Protein AF-A0A1C4RSL9-F1 (afdb_monomer)

Mean predicted aligned error: 11.27 Å

Foldseek 3Di:
DDDDDPPDPFFQDQAPCSCPPFADFPVRCVVNFPPKDKDDDPDPQKTKIWGWHAHPVGHTFTKIFMDGNRITDDIDTPPDDPPDPDD

Solvent-accessible surface area (backbone atoms only — not comparable to full-atom values): 5358 Å² total; per-residue (Å²): 139,82,82,82,70,81,79,69,82,73,82,85,57,73,36,58,68,56,54,56,94,41,83,52,39,58,65,60,50,41,67,59,26,62,81,49,40,83,37,91,41,99,42,102,62,36,41,31,32,39,30,49,41,21,40,97,88,63,49,78,35,46,30,41,37,31,26,46,89,54,33,42,73,50,74,46,64,60,91,54,82,75,90,70,84,75,133

Sequence (87 aa):
MAGARPRRPGPALRTLADLTPWSCTVDEAARAFAPARPLEGSAPTRWGLALTAPDADGRPRAVVAEFTWGLLQRTAVTGGRPPGSRP

Nearest PDB structures (foldseek):
  6lxk-assembly1_D  TM=6.940E-01  e=6.282E-01  Influenza A virus
  3cl2-assembly1_B  TM=7.311E-01  e=1.443E+00  Influenza A virus (A/Viet Nam/1203/2004(H5N1))
  4b7j-assembly1_A  TM=7.027E-01  e=1.531E+00  Influenza A virus
  6lxi-assembly2_B  TM=7.034E-01  e=1.625E+00  Influenza A virus (A/Brevig Mission/1/1918(H1N1))
  7svm-assembly1_A  TM=7.418E-01  e=5.659E+00  Homo sapiens

Secondary structure (DSSP, 8-state):
-------PPPP---SGGGGTTS--BHHHHHHHTSSPEEEEEEETTEEEEEEEEE-TTS-EEEEEEEEETTEEEEEEESSS--S----

Structure (mmCIF, N/CA/C/O backbone):
data_AF-A0A1C4RSL9-F1
#
_entry.id   AF-A0A1C4RSL9-F1
#
loop_
_atom_site.group_PDB
_atom_site.id
_atom_site.type_symbol
_atom_site.label_atom_id
_atom_site.label_alt_id
_atom_site.label_comp_id
_atom_site.label_asym_id
_atom_site.label_entity_id
_atom_site.label_seq_id
_atom_site.pdbx_PDB_ins_code
_atom_site.Cartn_x
_atom_site.Cartn_y
_atom_site.Cartn_z
_atom_site.occupancy
_atom_site.B_iso_or_equiv
_atom_site.auth_seq_id
_atom_site.auth_comp_id
_atom_site.auth_asym_id
_atom_site.auth_atom_id
_atom_site.pdbx_PDB_model_num
ATOM 1 N N . MET A 1 1 ? -0.095 6.624 -32.991 1.00 38.44 1 MET A N 1
ATOM 2 C CA . MET A 1 1 ? -1.514 6.625 -32.566 1.00 38.44 1 MET A CA 1
ATOM 3 C C . MET A 1 1 ? -1.707 5.515 -31.529 1.00 38.44 1 MET A C 1
ATOM 5 O O . MET A 1 1 ? -2.074 4.409 -31.896 1.00 38.44 1 MET A O 1
ATOM 9 N N . ALA A 1 2 ? -1.353 5.750 -30.259 1.00 45.16 2 ALA A N 1
ATOM 10 C CA . A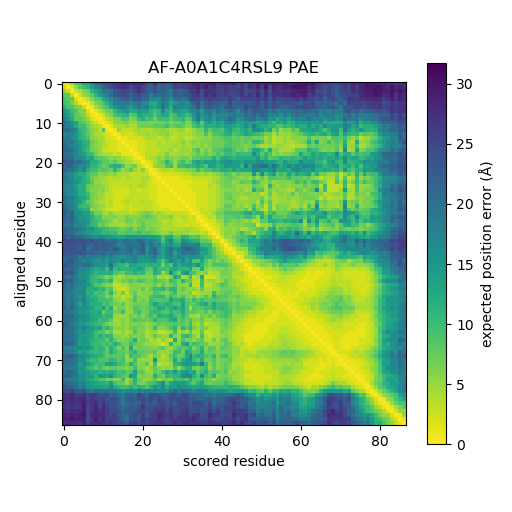LA A 1 2 ? -1.520 4.755 -29.194 1.00 45.16 2 ALA A CA 1
ATOM 11 C C . ALA A 1 2 ? -2.904 4.934 -28.555 1.00 45.16 2 ALA A C 1
ATOM 13 O O . ALA A 1 2 ? -3.210 6.007 -28.041 1.00 45.16 2 ALA A O 1
ATOM 14 N N . GLY A 1 3 ? -3.747 3.903 -28.643 1.00 44.00 3 GLY A N 1
ATOM 15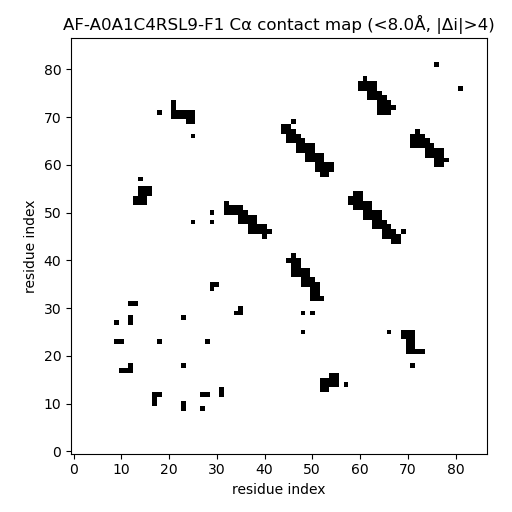 C CA . GLY A 1 3 ? -5.100 3.913 -28.095 1.00 44.00 3 GLY A CA 1
ATOM 16 C C . GLY A 1 3 ? -5.081 4.112 -26.582 1.00 44.00 3 GLY A C 1
ATOM 17 O O . GLY A 1 3 ? -4.489 3.317 -25.850 1.00 44.00 3 GLY A O 1
ATOM 18 N N . ALA A 1 4 ? -5.740 5.171 -26.115 1.00 55.09 4 ALA A N 1
ATOM 19 C CA . ALA A 1 4 ? -6.000 5.385 -24.703 1.00 55.09 4 ALA A CA 1
ATOM 20 C C . ALA A 1 4 ? -6.898 4.247 -24.202 1.00 55.09 4 ALA A C 1
ATOM 22 O O . ALA A 1 4 ? -8.105 4.235 -24.436 1.00 55.09 4 ALA A O 1
ATOM 23 N N . ARG A 1 5 ? -6.304 3.248 -23.541 1.00 48.03 5 ARG A N 1
ATOM 24 C CA . ARG A 1 5 ? -7.085 2.275 -22.777 1.00 48.03 5 ARG A CA 1
ATOM 25 C C . ARG A 1 5 ? -7.799 3.050 -21.669 1.00 48.03 5 ARG A C 1
ATOM 27 O O . ARG A 1 5 ? -7.125 3.817 -20.976 1.00 48.03 5 ARG A O 1
ATOM 34 N N . PRO A 1 6 ? -9.117 2.877 -21.477 1.00 49.72 6 PRO A N 1
ATOM 35 C CA . PRO A 1 6 ? -9.792 3.502 -20.355 1.00 49.72 6 PRO A CA 1
ATOM 36 C C . PRO A 1 6 ? -9.112 3.003 -19.081 1.00 49.72 6 PRO A C 1
ATOM 38 O O . PRO A 1 6 ? -9.106 1.803 -18.797 1.00 49.72 6 PRO A O 1
ATOM 41 N N . ARG A 1 7 ? -8.480 3.921 -18.340 1.00 59.91 7 ARG A N 1
ATOM 42 C CA . ARG A 1 7 ? -8.042 3.648 -16.973 1.00 59.91 7 ARG A CA 1
ATOM 43 C C . ARG A 1 7 ? -9.311 3.305 -16.207 1.00 59.91 7 ARG A C 1
ATOM 45 O O . ARG A 1 7 ? -10.126 4.183 -15.933 1.00 59.91 7 ARG A O 1
ATOM 52 N N . ARG A 1 8 ? -9.518 2.013 -15.941 1.00 61.88 8 ARG A N 1
ATOM 53 C CA . ARG A 1 8 ? -10.547 1.563 -15.006 1.00 61.88 8 ARG A CA 1
ATOM 54 C C . ARG A 1 8 ? -10.314 2.353 -13.709 1.00 61.88 8 ARG A C 1
ATOM 56 O O . ARG A 1 8 ? -9.148 2.489 -13.331 1.00 61.88 8 ARG A O 1
ATOM 63 N N . PRO A 1 9 ? -11.354 2.927 -13.079 1.00 62.53 9 PRO A N 1
ATOM 64 C CA . PRO A 1 9 ? -11.169 3.611 -11.808 1.00 62.53 9 PRO A CA 1
ATOM 65 C C . PRO A 1 9 ? -10.425 2.673 -10.855 1.00 62.53 9 PRO A C 1
ATOM 67 O O . PRO A 1 9 ? -10.791 1.499 -10.738 1.00 62.53 9 PRO A O 1
ATOM 70 N N . GLY A 1 10 ? -9.334 3.177 -10.276 1.00 63.19 10 GLY A N 1
ATOM 71 C CA . GLY A 1 10 ? -8.484 2.409 -9.374 1.00 63.19 10 GLY A CA 1
ATOM 72 C C . GLY A 1 10 ? -9.289 1.862 -8.191 1.00 63.19 10 GLY A C 1
ATOM 73 O O . GLY A 1 10 ? -10.324 2.440 -7.837 1.00 63.19 10 GLY A O 1
ATOM 74 N N . PRO A 1 11 ? -8.861 0.742 -7.588 1.00 67.06 11 PRO A N 1
ATOM 75 C CA . PRO A 1 11 ? -9.546 0.165 -6.437 1.00 67.06 11 PRO A CA 1
ATOM 76 C C . PRO A 1 11 ? -9.669 1.191 -5.302 1.00 67.06 11 PRO A C 1
ATOM 78 O O . PRO A 1 11 ? -8.756 1.978 -5.047 1.00 67.06 11 PRO A O 1
ATOM 81 N N . ALA A 1 12 ? -10.813 1.194 -4.615 1.00 75.12 12 ALA A N 1
ATOM 82 C CA . ALA A 1 12 ? -11.031 2.057 -3.461 1.00 75.12 12 ALA A CA 1
ATOM 83 C C . ALA A 1 12 ? -10.279 1.489 -2.248 1.00 75.12 12 ALA A C 1
ATOM 85 O O . ALA A 1 12 ? -10.831 0.707 -1.482 1.00 75.12 12 ALA A O 1
ATOM 86 N N . LEU A 1 13 ? -9.016 1.880 -2.094 1.00 79.94 13 LEU A N 1
ATOM 87 C CA . LEU A 1 13 ? -8.166 1.446 -0.989 1.00 79.94 13 LEU A CA 1
ATOM 88 C C . LEU A 1 13 ? -8.573 2.173 0.299 1.00 79.94 13 LEU A C 1
ATOM 90 O O . LEU A 1 13 ? -8.360 3.380 0.421 1.00 79.94 13 LEU A O 1
ATOM 94 N N . ARG A 1 14 ? -9.181 1.456 1.249 1.00 81.81 14 ARG A N 1
ATOM 95 C CA . ARG A 1 14 ? -9.566 1.999 2.562 1.00 81.81 14 ARG A CA 1
ATOM 96 C C . ARG A 1 14 ? -8.803 1.348 3.700 1.00 81.81 14 ARG A C 1
ATOM 98 O O . ARG A 1 14 ? -8.507 2.016 4.680 1.00 81.81 14 ARG A O 1
ATOM 105 N N . THR A 1 15 ? -8.488 0.068 3.562 1.00 82.31 15 THR A N 1
ATOM 106 C CA . THR A 1 15 ? -7.886 -0.792 4.580 1.00 82.31 15 THR A CA 1
ATOM 107 C C . THR A 1 15 ? -6.755 -1.622 3.984 1.00 82.31 15 THR A C 1
ATOM 109 O O . THR A 1 15 ? -6.600 -1.719 2.765 1.00 82.31 15 THR A O 1
ATOM 112 N N . LEU A 1 16 ? -5.978 -2.283 4.844 1.00 80.56 16 LEU A N 1
ATOM 113 C CA . LEU A 1 16 ? -4.948 -3.229 4.402 1.00 80.56 16 LEU A CA 1
ATOM 114 C C . LEU A 1 16 ? -5.498 -4.388 3.564 1.00 80.56 16 LEU A C 1
ATOM 116 O O . LEU A 1 16 ? -4.787 -4.892 2.698 1.00 80.56 16 LEU A O 1
ATOM 120 N N . ALA A 1 17 ? -6.751 -4.791 3.787 1.00 81.12 17 ALA A N 1
ATOM 121 C CA . ALA A 1 17 ? -7.377 -5.855 3.009 1.00 81.12 17 ALA A CA 1
ATOM 122 C C . ALA A 1 17 ? -7.538 -5.464 1.530 1.00 81.12 17 ALA A C 1
ATOM 124 O O . ALA A 1 17 ? -7.407 -6.318 0.656 1.00 81.12 17 ALA A O 1
ATOM 125 N N . ASP A 1 18 ? -7.712 -4.171 1.238 1.00 81.19 18 ASP A N 1
ATOM 126 C CA . ASP A 1 18 ? -7.932 -3.673 -0.125 1.00 81.19 18 ASP A CA 1
ATOM 127 C C . ASP A 1 18 ? -6.653 -3.694 -0.981 1.00 81.19 18 ASP A C 1
ATOM 129 O O . ASP A 1 18 ? -6.710 -3.570 -2.204 1.00 81.19 18 ASP A O 1
ATOM 133 N N . LEU A 1 19 ? -5.486 -3.885 -0.353 1.00 77.69 19 LEU A N 1
ATOM 134 C CA . LEU A 1 19 ? -4.219 -4.117 -1.051 1.00 77.69 19 LEU A CA 1
ATOM 135 C C . LEU A 1 19 ? -4.141 -5.530 -1.655 1.00 77.69 19 LEU A C 1
ATOM 137 O O . LEU A 1 19 ? -3.343 -5.776 -2.560 1.00 77.69 19 LEU A O 1
ATOM 141 N N . THR A 1 20 ? -4.971 -6.466 -1.190 1.00 73.88 20 THR A N 1
ATOM 142 C CA . THR A 1 20 ? -5.108 -7.803 -1.780 1.00 73.88 20 THR A CA 1
ATOM 143 C C . THR A 1 20 ? -6.280 -7.804 -2.767 1.00 73.88 20 THR A C 1
ATOM 145 O O . THR A 1 20 ? -7.336 -7.271 -2.437 1.00 73.88 20 THR A O 1
ATOM 148 N N . PRO A 1 21 ? -6.125 -8.336 -3.998 1.00 67.31 21 PRO A N 1
ATOM 149 C CA . PRO A 1 21 ? -5.150 -9.342 -4.436 1.00 67.31 21 PRO A CA 1
ATOM 150 C C . PRO A 1 21 ? -3.897 -8.795 -5.169 1.00 67.31 21 PRO A C 1
ATOM 152 O O . PRO A 1 21 ? -3.455 -9.399 -6.139 1.00 67.31 21 PRO A O 1
ATOM 155 N N . TRP A 1 22 ? -3.311 -7.665 -4.747 1.00 66.62 22 TRP A N 1
ATOM 156 C CA . TRP A 1 22 ? -2.077 -7.088 -5.323 1.00 66.62 22 TRP A CA 1
ATOM 157 C C . TRP A 1 22 ? -2.216 -6.516 -6.744 1.00 66.62 22 TRP A C 1
ATOM 159 O O . TRP A 1 22 ? -1.362 -6.710 -7.605 1.00 66.62 22 TRP A O 1
ATOM 169 N N . SER A 1 23 ? -3.299 -5.783 -7.007 1.00 72.06 23 SER A N 1
ATOM 170 C CA . SER A 1 23 ? -3.519 -5.109 -8.303 1.00 72.06 23 SER A CA 1
ATOM 171 C C . SER A 1 23 ? -3.351 -3.585 -8.269 1.00 72.06 23 SER A C 1
ATOM 173 O O . SER A 1 23 ? -3.491 -2.944 -9.307 1.00 72.06 23 SER A O 1
ATOM 175 N N . CYS A 1 24 ? -3.065 -2.990 -7.109 1.00 78.06 24 CYS A N 1
ATOM 176 C CA . CYS A 1 24 ? -2.860 -1.548 -6.983 1.00 78.06 24 CYS A CA 1
ATOM 177 C C . CYS A 1 24 ? -1.404 -1.138 -7.256 1.00 78.06 24 CYS A C 1
ATOM 179 O O . CYS A 1 24 ? -0.451 -1.853 -6.923 1.00 78.06 24 CYS A O 1
ATOM 181 N N . THR A 1 25 ? -1.245 0.051 -7.827 1.00 82.19 25 THR A N 1
ATOM 182 C CA . THR A 1 25 ? 0.047 0.686 -8.105 1.00 8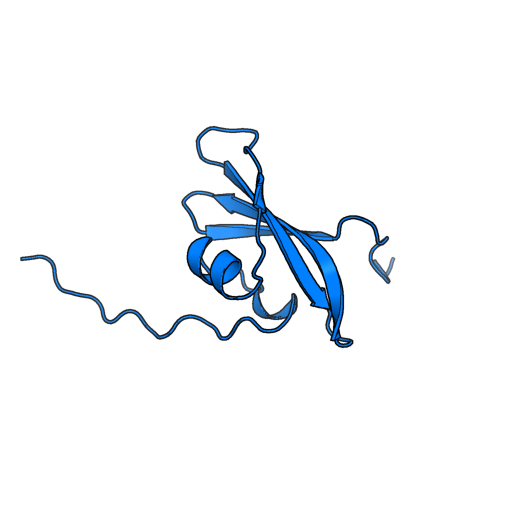2.19 25 THR A CA 1
ATOM 183 C C . THR A 1 25 ? 0.588 1.464 -6.901 1.00 82.19 25 THR A C 1
ATOM 185 O O . THR A 1 25 ? -0.142 1.776 -5.957 1.00 82.19 25 THR A O 1
ATOM 188 N N . VAL A 1 26 ? 1.879 1.815 -6.947 1.00 79.94 26 VAL A N 1
ATOM 189 C CA . VAL A 1 26 ? 2.535 2.673 -5.935 1.00 79.94 26 VAL A CA 1
ATOM 190 C C . VAL A 1 26 ? 1.806 4.009 -5.757 1.00 79.94 26 VAL A C 1
ATOM 192 O O . VAL A 1 26 ? 1.589 4.433 -4.626 1.00 79.94 26 VAL A O 1
ATOM 195 N N . ASP A 1 27 ? 1.425 4.662 -6.859 1.00 81.12 27 ASP A N 1
ATOM 196 C CA . ASP A 1 27 ? 0.751 5.970 -6.851 1.00 81.12 27 ASP A CA 1
ATOM 197 C C . ASP A 1 27 ? -0.618 5.898 -6.162 1.00 81.12 27 ASP A C 1
ATOM 199 O O . ASP A 1 27 ? -0.929 6.711 -5.292 1.00 81.12 27 ASP A O 1
ATOM 203 N N . GLU A 1 28 ? -1.404 4.865 -6.470 1.00 84.44 28 GLU A N 1
ATOM 204 C CA . GLU A 1 28 ? -2.712 4.646 -5.848 1.00 84.44 28 GLU A CA 1
ATOM 205 C C . GLU A 1 28 ? -2.589 4.410 -4.339 1.00 84.44 28 GLU A C 1
ATOM 207 O O . GLU A 1 28 ? -3.346 4.998 -3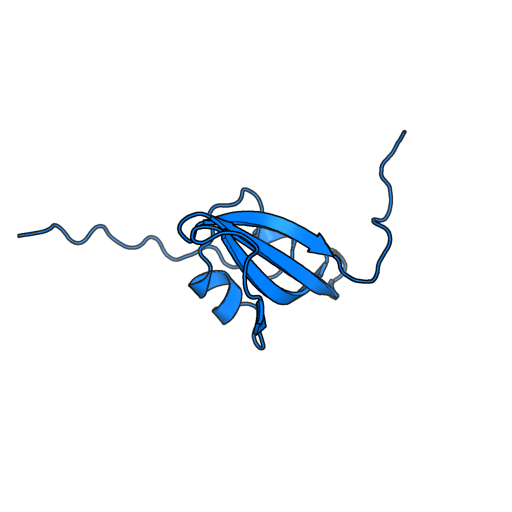.565 1.00 84.44 28 GLU A O 1
ATOM 212 N N . ALA A 1 29 ? -1.605 3.613 -3.908 1.00 82.81 29 ALA A N 1
ATOM 213 C CA . ALA A 1 29 ? -1.343 3.377 -2.490 1.00 82.81 29 ALA A CA 1
ATOM 214 C C . ALA A 1 29 ? -0.851 4.648 -1.775 1.00 82.81 29 ALA A C 1
ATOM 216 O O . ALA A 1 29 ? -1.341 4.977 -0.694 1.00 82.81 29 ALA A O 1
ATOM 217 N N . ALA A 1 30 ? 0.077 5.392 -2.383 1.00 84.31 30 ALA A N 1
ATOM 218 C CA . ALA A 1 30 ? 0.604 6.633 -1.819 1.00 84.31 30 ALA A CA 1
ATOM 219 C C . ALA A 1 30 ? -0.479 7.713 -1.683 1.00 84.31 30 ALA A C 1
ATOM 221 O O . ALA A 1 30 ? -0.499 8.447 -0.693 1.00 84.31 30 ALA A O 1
ATOM 222 N N . ARG A 1 31 ? -1.401 7.785 -2.652 1.00 82.81 31 ARG A N 1
ATOM 223 C CA . ARG A 1 31 ? -2.542 8.703 -2.629 1.00 82.81 31 ARG A CA 1
ATOM 224 C C . ARG A 1 31 ? -3.587 8.305 -1.588 1.00 82.81 31 ARG A C 1
ATOM 226 O O . ARG A 1 31 ? -4.141 9.186 -0.937 1.00 82.81 31 ARG A O 1
ATOM 233 N N . ALA A 1 32 ? -3.871 7.012 -1.443 1.00 85.06 32 ALA A N 1
ATOM 234 C CA . ALA A 1 32 ? -4.875 6.520 -0.502 1.00 85.06 32 ALA A CA 1
ATOM 235 C C . ALA A 1 32 ? -4.425 6.617 0.964 1.00 85.06 32 ALA A C 1
ATOM 237 O O . ALA A 1 32 ? -5.229 6.954 1.829 1.00 85.06 32 ALA A O 1
ATOM 238 N N . PHE A 1 33 ? -3.142 6.361 1.239 1.00 82.25 33 PHE A N 1
ATOM 239 C CA . PHE A 1 33 ? -2.592 6.265 2.597 1.00 82.25 33 PHE A CA 1
ATOM 240 C C . PHE A 1 33 ? -1.607 7.391 2.920 1.00 82.25 33 PHE A C 1
ATOM 242 O O . PHE A 1 33 ? -0.568 7.183 3.553 1.00 82.25 33 PHE A O 1
ATOM 249 N N . ALA A 1 34 ? -1.917 8.602 2.461 1.00 79.62 34 ALA A N 1
ATOM 250 C CA . ALA A 1 34 ? -1.115 9.769 2.782 1.00 79.62 34 ALA A CA 1
ATOM 251 C C . ALA A 1 34 ? -1.126 10.046 4.306 1.00 79.62 34 ALA A C 1
ATOM 253 O O . ALA A 1 34 ? -2.184 9.970 4.931 1.00 79.62 34 ALA A O 1
ATOM 254 N N . PRO A 1 35 ? 0.018 10.425 4.909 1.00 78.38 35 PRO A N 1
ATOM 255 C CA . PRO A 1 35 ? 1.326 10.614 4.282 1.00 78.38 35 PRO A CA 1
ATOM 256 C C . PRO A 1 35 ? 2.105 9.297 4.113 1.00 78.38 35 PRO A C 1
ATOM 258 O O . PRO A 1 35 ? 2.478 8.656 5.093 1.00 78.38 35 PRO A O 1
ATOM 261 N N . ALA A 1 36 ? 2.453 8.958 2.869 1.00 81.06 36 ALA A N 1
ATOM 262 C CA . ALA A 1 36 ? 3.350 7.849 2.558 1.00 81.06 36 ALA A CA 1
ATOM 263 C C . ALA A 1 36 ? 4.803 8.338 2.391 1.00 81.06 36 ALA A C 1
ATOM 265 O O . ALA A 1 36 ? 5.060 9.484 1.995 1.00 81.06 36 ALA A O 1
ATOM 266 N N . ARG A 1 37 ? 5.770 7.482 2.722 1.00 81.56 37 ARG A N 1
ATOM 267 C CA . ARG A 1 37 ? 7.209 7.753 2.623 1.00 81.56 37 ARG A CA 1
ATOM 268 C C . ARG A 1 37 ? 7.875 6.671 1.776 1.00 81.56 37 ARG A C 1
ATOM 270 O O . ARG A 1 37 ? 7.829 5.504 2.169 1.00 81.56 37 ARG A O 1
ATOM 277 N N . PRO A 1 38 ? 8.474 7.019 0.624 1.00 75.88 38 PRO A N 1
ATOM 278 C CA . PRO A 1 38 ? 9.257 6.070 -0.153 1.00 75.88 38 PRO A CA 1
ATOM 279 C C . PRO A 1 38 ? 10.381 5.490 0.703 1.00 75.88 38 PRO A C 1
ATOM 281 O O . PRO A 1 38 ? 11.017 6.211 1.470 1.00 75.88 38 PRO A O 1
ATOM 284 N N . LEU A 1 39 ? 10.614 4.194 0.564 1.00 77.88 39 LEU A N 1
ATOM 285 C CA . LEU A 1 39 ? 11.762 3.505 1.126 1.00 77.88 39 LEU A CA 1
ATOM 286 C C . LEU A 1 39 ? 12.649 3.060 -0.032 1.00 77.88 39 LEU A C 1
ATOM 288 O O . LEU A 1 39 ? 12.176 2.435 -0.987 1.00 77.88 39 LEU A O 1
ATOM 292 N N . GLU A 1 40 ? 13.933 3.386 0.064 1.00 71.44 40 GLU A N 1
ATOM 293 C CA . GLU A 1 40 ? 14.939 2.977 -0.909 1.00 71.44 40 GLU A CA 1
ATOM 294 C C . GLU A 1 40 ? 15.002 1.447 -0.945 1.00 71.44 40 GLU A C 1
ATOM 296 O O . GLU A 1 40 ? 15.189 0.785 0.079 1.00 71.44 40 GLU A O 1
ATOM 301 N N . GLY A 1 41 ? 14.720 0.866 -2.109 1.00 57.75 41 GLY A N 1
ATOM 302 C CA . GLY A 1 41 ? 14.627 -0.580 -2.239 1.00 57.75 41 GLY A CA 1
ATOM 303 C C . GLY A 1 41 ? 15.993 -1.235 -2.415 1.00 57.75 41 GLY A C 1
ATOM 304 O O . GLY A 1 41 ? 16.924 -0.662 -2.968 1.00 57.75 41 GLY A O 1
ATOM 305 N N . SER A 1 42 ? 16.105 -2.483 -1.965 1.00 55.69 42 SER A N 1
ATOM 306 C CA . SER A 1 42 ? 17.349 -3.263 -1.958 1.00 55.69 42 SER A CA 1
ATOM 307 C C . SER A 1 42 ? 17.812 -3.775 -3.335 1.00 55.69 42 SER A C 1
ATOM 309 O O . SER A 1 42 ? 18.800 -4.502 -3.412 1.00 55.69 42 SER A O 1
ATOM 311 N N . ALA A 1 43 ? 17.112 -3.429 -4.422 1.00 56.66 43 ALA A N 1
ATOM 312 C CA . ALA A 1 43 ? 17.454 -3.778 -5.803 1.00 56.66 43 ALA A CA 1
ATOM 313 C C . ALA A 1 43 ? 16.890 -2.720 -6.777 1.00 56.66 43 ALA A C 1
ATOM 315 O O . ALA A 1 43 ? 15.820 -2.183 -6.500 1.00 56.66 43 ALA A O 1
ATOM 316 N N . PRO A 1 44 ? 17.511 -2.465 -7.946 1.00 58.00 44 PRO A N 1
ATOM 317 C CA . PRO A 1 44 ? 17.111 -1.380 -8.860 1.00 58.00 44 PRO A CA 1
ATOM 318 C C . PRO A 1 44 ? 15.659 -1.453 -9.377 1.00 58.00 44 PRO A C 1
ATOM 320 O O . PRO A 1 44 ? 15.100 -0.450 -9.813 1.00 58.00 44 PRO A O 1
ATOM 323 N N . THR A 1 45 ? 15.019 -2.624 -9.312 1.00 63.84 45 THR A N 1
ATOM 324 C CA . THR A 1 45 ? 13.626 -2.853 -9.740 1.00 63.84 45 THR A CA 1
ATOM 325 C C . THR A 1 45 ? 12.638 -3.006 -8.581 1.00 63.84 45 THR A C 1
ATOM 327 O O . THR A 1 45 ? 11.430 -3.115 -8.819 1.00 63.84 45 THR A O 1
ATOM 330 N N . ARG A 1 46 ? 13.123 -3.015 -7.334 1.00 69.25 46 ARG A N 1
ATOM 331 C CA . ARG A 1 46 ? 12.316 -3.185 -6.123 1.00 69.25 46 ARG A CA 1
ATOM 332 C C . ARG A 1 46 ? 12.259 -1.862 -5.380 1.00 69.25 46 ARG A C 1
ATOM 334 O O . ARG A 1 46 ? 13.287 -1.240 -5.168 1.00 69.25 46 ARG A O 1
ATOM 341 N N . TRP A 1 47 ? 11.066 -1.450 -4.977 1.00 74.06 47 TRP A N 1
ATOM 342 C CA . TRP A 1 47 ? 10.835 -0.193 -4.263 1.00 74.06 47 TRP A CA 1
ATOM 343 C C . TRP A 1 47 ? 9.949 -0.465 -3.050 1.00 74.06 47 TRP A C 1
ATOM 345 O O . TRP A 1 47 ? 9.025 -1.276 -3.140 1.00 74.06 47 TRP A O 1
ATOM 355 N N . GLY A 1 48 ? 10.230 0.179 -1.918 1.00 83.69 48 GLY A N 1
ATOM 3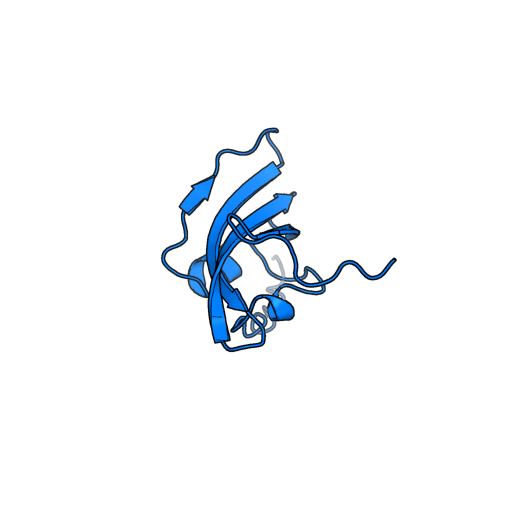56 C CA . GLY A 1 48 ? 9.398 0.097 -0.718 1.00 83.69 48 GLY A CA 1
ATOM 357 C C . GLY A 1 48 ? 8.612 1.388 -0.484 1.00 83.69 48 GLY A C 1
ATOM 358 O O . GLY A 1 48 ? 9.012 2.463 -0.923 1.00 83.69 48 GLY A O 1
ATOM 359 N N . LEU A 1 49 ? 7.496 1.297 0.230 1.00 85.94 49 LEU A N 1
ATOM 360 C CA . LEU A 1 49 ? 6.696 2.432 0.678 1.00 85.94 49 LEU A CA 1
ATOM 361 C C . LEU A 1 49 ? 6.277 2.192 2.130 1.00 85.94 49 LEU A C 1
ATOM 363 O O . LEU A 1 49 ? 5.561 1.235 2.419 1.00 85.94 49 LEU A O 1
ATOM 367 N N . ALA A 1 50 ? 6.722 3.055 3.041 1.00 88.25 50 ALA A N 1
ATOM 368 C CA . ALA A 1 50 ? 6.197 3.118 4.397 1.00 88.25 50 ALA A CA 1
ATOM 369 C C . ALA A 1 50 ? 4.920 3.960 4.397 1.00 88.25 50 ALA A C 1
ATOM 371 O O . ALA A 1 50 ? 4.920 5.105 3.941 1.00 88.25 50 ALA A O 1
ATOM 372 N N . LEU A 1 51 ? 3.834 3.398 4.910 1.00 85.94 51 LEU A N 1
ATOM 373 C CA . LEU A 1 51 ? 2.534 4.054 4.985 1.00 85.94 51 LEU A CA 1
ATOM 374 C C . LEU A 1 51 ? 1.798 3.650 6.259 1.00 85.94 51 LEU A C 1
ATOM 376 O O . LEU A 1 51 ? 2.102 2.623 6.869 1.00 85.94 51 LEU A O 1
ATOM 380 N N . THR A 1 52 ? 0.810 4.454 6.638 1.00 89.00 52 THR A N 1
ATOM 381 C CA . THR A 1 52 ? -0.115 4.121 7.721 1.00 89.00 52 THR A CA 1
ATOM 382 C C . THR A 1 52 ? -1.472 3.806 7.119 1.00 89.00 52 THR A C 1
ATOM 384 O O . THR A 1 52 ? -2.063 4.652 6.454 1.00 89.00 52 THR A O 1
ATOM 387 N N . ALA A 1 53 ? -1.974 2.601 7.366 1.00 86.56 53 ALA A N 1
ATOM 388 C CA . ALA A 1 53 ? -3.281 2.167 6.886 1.00 86.56 53 ALA A CA 1
ATOM 389 C C . ALA A 1 53 ? -4.069 1.497 8.016 1.00 86.56 53 ALA A C 1
ATOM 391 O O . ALA A 1 53 ? -3.467 0.833 8.867 1.00 86.56 53 ALA A O 1
ATOM 392 N N . PRO A 1 54 ? -5.400 1.659 8.057 1.00 85.94 54 PRO A N 1
ATOM 393 C CA . PRO A 1 54 ? -6.219 0.958 9.027 1.00 85.94 54 PRO A CA 1
ATOM 394 C C . PRO A 1 54 ? -6.277 -0.545 8.710 1.00 85.94 54 PRO A C 1
ATOM 396 O O . PRO A 1 54 ? -6.373 -0.957 7.548 1.00 85.94 54 PRO A O 1
ATOM 399 N N . ASP A 1 55 ? -6.208 -1.370 9.755 1.00 83.50 55 ASP A N 1
ATOM 400 C CA . ASP A 1 55 ? -6.508 -2.799 9.672 1.00 83.50 55 ASP A CA 1
ATOM 401 C C . ASP A 1 55 ? -8.026 -3.056 9.571 1.00 83.50 55 ASP A C 1
ATOM 403 O O . ASP A 1 55 ? -8.824 -2.123 9.461 1.00 83.50 55 ASP A O 1
ATOM 407 N N . ALA A 1 56 ? -8.434 -4.328 9.564 1.00 79.31 56 ALA A N 1
ATOM 408 C CA . ALA A 1 56 ? -9.844 -4.715 9.450 1.00 79.31 56 ALA A CA 1
ATOM 409 C C . ALA A 1 56 ? -10.717 -4.195 10.610 1.00 79.31 56 ALA A C 1
ATOM 411 O O . ALA A 1 56 ? -11.916 -4.001 10.427 1.00 79.31 56 ALA A O 1
ATOM 412 N N . ASP A 1 57 ? -10.114 -3.914 11.769 1.00 82.69 57 ASP A N 1
ATOM 413 C CA . ASP A 1 5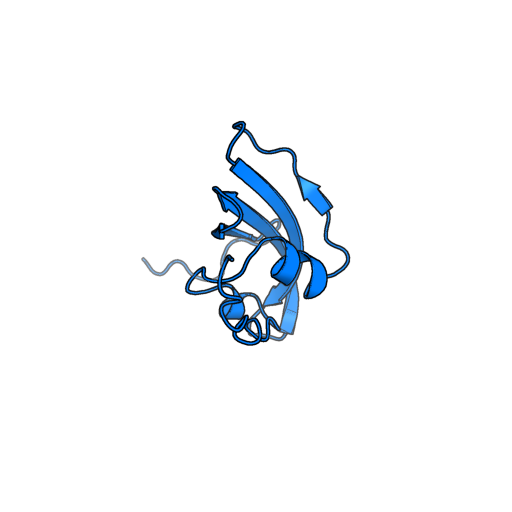7 ? -10.791 -3.323 12.928 1.00 82.69 57 ASP A CA 1
ATOM 414 C C . ASP A 1 57 ? -10.780 -1.783 12.881 1.00 82.69 57 ASP A C 1
ATOM 416 O O . ASP A 1 57 ? -11.192 -1.120 13.834 1.00 82.69 57 ASP A O 1
ATOM 420 N N . GLY A 1 58 ? -10.260 -1.187 11.803 1.00 83.06 58 GLY A N 1
ATOM 421 C CA . GLY A 1 58 ? -10.122 0.257 11.653 1.00 83.06 58 GLY A CA 1
ATOM 422 C C . GLY A 1 58 ? -8.937 0.857 12.416 1.00 83.06 58 GLY A C 1
ATOM 423 O O . GLY A 1 58 ? -8.814 2.082 12.474 1.00 83.06 58 GLY A O 1
ATOM 424 N N . ARG A 1 59 ? -8.049 0.045 13.010 1.00 87.31 59 ARG A N 1
ATOM 425 C CA . ARG A 1 59 ? -6.915 0.562 13.790 1.00 87.31 59 ARG A CA 1
ATOM 426 C C . ARG A 1 59 ? -5.744 0.914 12.873 1.00 87.31 59 ARG A C 1
ATOM 428 O O . ARG A 1 59 ? -5.335 0.065 12.081 1.00 87.31 59 ARG A O 1
ATOM 435 N N . PRO A 1 60 ? -5.147 2.115 12.984 1.00 85.62 60 PRO A N 1
ATOM 436 C CA . PRO A 1 60 ? -4.012 2.497 12.152 1.00 85.62 60 PRO A CA 1
ATOM 437 C C . PRO A 1 60 ? -2.795 1.614 12.451 1.00 85.62 60 PRO A C 1
ATOM 439 O O . PRO A 1 60 ? -2.394 1.444 13.604 1.00 85.62 60 PRO A O 1
ATOM 442 N N . ARG A 1 61 ? -2.190 1.065 11.397 1.00 87.62 61 ARG A N 1
ATOM 443 C CA . ARG A 1 61 ? -0.971 0.256 11.449 1.00 87.62 61 ARG A CA 1
ATOM 444 C C . ARG A 1 61 ? 0.105 0.882 10.581 1.00 87.62 61 ARG A C 1
ATOM 446 O O . ARG A 1 61 ? -0.171 1.275 9.450 1.00 87.62 61 ARG A O 1
ATOM 453 N N . ALA A 1 62 ? 1.330 0.915 11.094 1.00 89.31 62 ALA A N 1
ATOM 454 C CA . ALA A 1 62 ? 2.495 1.183 10.267 1.00 89.31 62 ALA A CA 1
ATOM 455 C C . ALA A 1 62 ? 2.763 -0.047 9.391 1.00 89.31 62 ALA A C 1
ATOM 457 O O . ALA A 1 62 ? 2.824 -1.175 9.887 1.00 89.31 62 ALA A O 1
ATOM 458 N N . VAL A 1 63 ? 2.868 0.163 8.082 1.00 88.56 63 VAL A N 1
ATOM 459 C CA . VAL A 1 63 ? 3.034 -0.901 7.091 1.00 88.56 63 VAL A CA 1
ATOM 460 C C . VAL A 1 63 ? 4.120 -0.527 6.099 1.00 88.56 63 VAL A C 1
ATOM 462 O O . VAL A 1 63 ? 4.221 0.613 5.652 1.00 88.56 63 VAL A O 1
ATOM 465 N N . VAL A 1 64 ? 4.923 -1.521 5.738 1.00 90.00 64 VAL A N 1
ATOM 466 C CA . VAL A 1 64 ? 5.855 -1.473 4.617 1.00 90.00 64 VAL A CA 1
ATOM 467 C C . VAL A 1 64 ? 5.235 -2.241 3.459 1.00 90.00 64 VAL A C 1
ATOM 469 O O . VAL A 1 64 ? 5.024 -3.449 3.556 1.00 90.00 64 VAL A O 1
ATOM 472 N N . ALA A 1 65 ? 4.929 -1.540 2.372 1.00 89.00 65 ALA A N 1
ATOM 473 C CA . ALA A 1 65 ? 4.476 -2.111 1.112 1.00 89.00 65 ALA A CA 1
ATOM 474 C C . ALA A 1 65 ? 5.646 -2.174 0.126 1.00 89.00 65 ALA A C 1
ATOM 476 O O . ALA A 1 65 ? 6.352 -1.190 -0.070 1.00 89.00 65 ALA A O 1
ATOM 477 N N . GLU A 1 66 ? 5.858 -3.320 -0.506 1.00 88.00 66 GLU A N 1
ATOM 478 C CA . GLU A 1 66 ? 6.931 -3.520 -1.476 1.00 88.00 66 GLU A CA 1
ATOM 479 C C . GLU A 1 66 ? 6.385 -3.771 -2.865 1.00 88.00 66 GLU A C 1
ATOM 481 O O . GLU A 1 66 ? 5.466 -4.567 -3.054 1.00 88.00 66 GLU A O 1
ATOM 486 N N . PHE A 1 67 ? 7.015 -3.123 -3.835 1.00 83.88 67 PHE A N 1
ATOM 487 C CA . PHE A 1 67 ? 6.604 -3.104 -5.223 1.00 83.88 67 PHE A CA 1
ATOM 488 C C . PHE A 1 67 ? 7.727 -3.601 -6.126 1.00 83.88 67 PHE A C 1
ATOM 490 O O . PHE A 1 67 ? 8.916 -3.470 -5.830 1.00 83.88 67 PHE A O 1
ATOM 497 N N . THR A 1 68 ? 7.347 -4.167 -7.263 1.00 82.31 68 THR A N 1
ATOM 498 C CA . THR A 1 68 ? 8.256 -4.543 -8.347 1.00 82.31 68 THR A CA 1
ATOM 499 C C . THR A 1 68 ? 7.608 -4.125 -9.656 1.00 82.31 68 THR A C 1
ATOM 501 O O . THR A 1 68 ? 6.419 -4.362 -9.857 1.00 82.31 68 THR A O 1
ATOM 504 N N . TRP A 1 69 ? 8.350 -3.403 -10.501 1.00 79.38 69 TRP A N 1
ATOM 50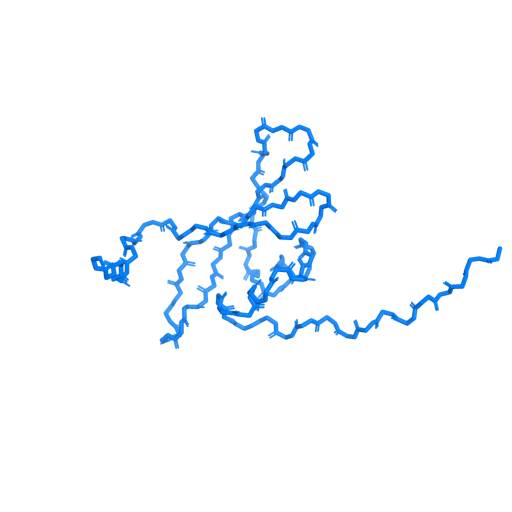5 C CA . TRP A 1 69 ? 7.809 -2.764 -11.716 1.00 79.38 69 TRP A CA 1
ATOM 506 C C . TRP A 1 69 ? 6.572 -1.869 -11.468 1.00 79.38 69 TRP A C 1
ATOM 508 O O . TRP A 1 69 ? 5.733 -1.700 -12.348 1.00 79.38 69 TRP A O 1
ATOM 518 N N . GLY A 1 70 ? 6.437 -1.304 -10.260 1.00 80.56 70 GLY A N 1
ATOM 51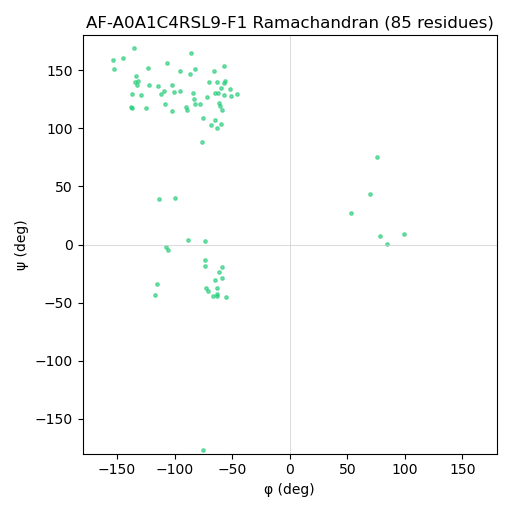9 C CA . GLY A 1 70 ? 5.300 -0.461 -9.860 1.00 80.56 70 GLY A CA 1
ATOM 520 C C . GLY A 1 70 ? 4.060 -1.212 -9.354 1.00 80.56 70 GLY A C 1
ATOM 521 O O . GLY A 1 70 ? 3.088 -0.560 -8.973 1.00 80.56 70 GLY A O 1
ATOM 522 N N . LEU A 1 71 ? 4.091 -2.548 -9.304 1.00 81.62 71 LEU A N 1
ATOM 523 C CA . LEU A 1 71 ? 3.004 -3.402 -8.813 1.00 81.62 71 LEU A CA 1
ATOM 524 C C . LEU A 1 71 ? 3.294 -3.919 -7.406 1.00 81.62 71 LEU A C 1
ATOM 526 O O . LEU A 1 71 ? 4.415 -4.360 -7.137 1.00 81.62 71 LEU A O 1
ATOM 530 N N . LEU A 1 72 ? 2.289 -3.903 -6.527 1.00 84.12 72 LEU A N 1
ATOM 531 C CA . LEU A 1 72 ? 2.419 -4.422 -5.166 1.00 84.12 72 LEU A CA 1
ATOM 532 C C . LEU A 1 72 ? 2.789 -5.910 -5.192 1.00 84.12 72 LEU A C 1
ATOM 534 O O . LEU A 1 72 ? 2.222 -6.678 -5.957 1.00 84.12 72 LEU A O 1
ATOM 538 N N . GLN A 1 73 ? 3.753 -6.305 -4.368 1.00 86.69 73 GLN A N 1
ATOM 539 C CA . GLN A 1 73 ? 4.209 -7.690 -4.239 1.00 86.69 73 GLN A CA 1
ATOM 540 C C . GLN A 1 73 ? 3.953 -8.232 -2.839 1.00 86.69 73 GLN A C 1
ATOM 542 O O . GLN A 1 73 ? 3.533 -9.372 -2.676 1.00 86.69 73 GLN A O 1
ATOM 547 N N . ARG A 1 74 ? 4.244 -7.426 -1.810 1.00 83.75 74 ARG A N 1
ATOM 548 C CA . ARG A 1 74 ? 4.062 -7.829 -0.414 1.00 83.75 74 ARG A CA 1
ATOM 549 C C . ARG A 1 74 ? 3.834 -6.638 0.500 1.00 83.75 74 ARG A C 1
ATOM 551 O O . ARG A 1 74 ? 4.232 -5.519 0.191 1.00 83.75 74 ARG A O 1
ATOM 558 N N . THR A 1 75 ? 3.242 -6.913 1.654 1.00 87.19 75 THR A N 1
ATOM 559 C CA . THR A 1 75 ? 3.037 -5.949 2.738 1.00 87.19 75 THR A CA 1
ATOM 560 C C . THR A 1 75 ? 3.471 -6.562 4.062 1.00 87.19 75 THR A C 1
ATOM 562 O O . THR A 1 75 ? 3.143 -7.716 4.335 1.00 87.19 75 THR A O 1
ATOM 565 N N . ALA A 1 76 ? 4.162 -5.795 4.900 1.00 86.12 76 ALA A N 1
ATOM 566 C CA . ALA A 1 76 ? 4.561 -6.196 6.244 1.00 86.12 76 ALA A CA 1
ATOM 567 C C . ALA A 1 76 ? 4.152 -5.124 7.260 1.00 86.12 76 ALA A C 1
ATOM 569 O O . ALA A 1 76 ? 4.472 -3.951 7.086 1.00 86.12 76 ALA A O 1
ATOM 570 N N . VAL A 1 77 ? 3.455 -5.518 8.327 1.00 86.50 77 VAL A N 1
ATOM 571 C CA . VAL A 1 77 ? 3.103 -4.610 9.429 1.00 86.50 77 VAL A CA 1
ATOM 572 C C . VAL A 1 77 ? 4.330 -4.409 10.315 1.00 86.50 77 VAL A C 1
ATOM 574 O O . VAL A 1 77 ? 4.869 -5.370 10.866 1.00 86.50 77 VAL A O 1
ATOM 577 N N . THR A 1 78 ? 4.780 -3.167 10.468 1.00 75.19 78 THR A N 1
ATOM 578 C CA . THR A 1 78 ? 5.905 -2.811 11.333 1.00 75.19 78 THR A CA 1
ATOM 579 C C . THR A 1 78 ? 5.386 -2.506 12.740 1.00 75.19 78 THR A C 1
ATOM 581 O O . THR A 1 78 ? 4.608 -1.582 12.956 1.00 75.19 78 THR A O 1
ATOM 584 N N . GLY A 1 79 ? 5.785 -3.320 13.722 1.00 67.44 79 GLY A N 1
ATOM 585 C CA . GLY A 1 79 ? 5.477 -3.078 15.141 1.00 67.44 79 GLY A CA 1
ATOM 586 C C . GLY A 1 79 ? 4.299 -3.859 15.736 1.00 67.44 79 GLY A C 1
ATOM 587 O O . GLY A 1 79 ? 3.932 -3.617 16.881 1.00 67.44 79 GLY A O 1
ATOM 588 N N . GLY A 1 80 ? 3.729 -4.831 15.026 1.00 52.84 80 GLY A N 1
ATOM 589 C CA . GLY A 1 80 ? 2.760 -5.759 15.607 1.00 52.84 80 GLY A CA 1
ATOM 590 C C . GLY A 1 80 ? 3.034 -7.173 15.133 1.00 52.84 80 GLY A C 1
ATOM 591 O O . GLY A 1 80 ? 2.951 -7.439 13.937 1.00 52.84 80 GLY A O 1
ATOM 592 N N . ARG A 1 81 ? 3.337 -8.089 16.061 1.00 50.22 81 ARG A N 1
ATOM 593 C CA . ARG A 1 81 ? 3.229 -9.531 15.800 1.00 50.22 81 ARG A CA 1
ATOM 594 C C . ARG A 1 81 ? 1.883 -9.778 15.097 1.00 50.22 81 ARG A C 1
ATOM 596 O O . ARG A 1 81 ? 0.874 -9.287 15.611 1.00 50.22 81 ARG A O 1
ATOM 603 N N . PRO A 1 82 ? 1.835 -10.490 13.958 1.00 48.16 82 PRO A N 1
ATOM 604 C CA . PRO A 1 82 ? 0.564 -10.784 13.312 1.00 48.16 82 PRO A CA 1
ATOM 605 C C . PRO A 1 82 ? -0.340 -11.520 14.316 1.00 48.16 82 PRO A C 1
ATOM 607 O O . PRO A 1 82 ? 0.121 -12.488 14.935 1.00 48.16 82 PRO A O 1
ATOM 610 N N . PRO A 1 83 ? -1.593 -11.082 14.543 1.00 43.88 83 PRO A N 1
ATOM 611 C CA . PRO A 1 83 ? -2.537 -11.889 15.293 1.00 43.88 83 PRO A CA 1
ATOM 612 C C . PRO A 1 83 ? -2.819 -13.161 14.485 1.00 43.88 83 PRO A C 1
ATOM 614 O O . PRO A 1 83 ? -3.481 -13.126 13.455 1.00 43.88 83 PRO A O 1
ATOM 617 N N . GLY A 1 84 ? -2.275 -14.283 14.959 1.00 45.59 84 GLY A N 1
ATOM 618 C CA . GLY A 1 84 ? -2.690 -15.626 14.563 1.00 45.59 84 GLY A CA 1
ATOM 619 C C . GLY A 1 84 ? -2.225 -16.104 13.187 1.00 45.59 84 GLY A C 1
ATOM 620 O O . GLY A 1 84 ? -3.038 -16.312 12.295 1.00 45.59 84 GLY A O 1
ATOM 621 N N . SER A 1 85 ? -0.949 -16.463 13.058 1.00 44.41 85 SER A N 1
ATOM 622 C CA . SER A 1 85 ? -0.625 -17.680 12.308 1.00 44.41 85 SER A CA 1
ATOM 623 C C . SER A 1 85 ? -1.151 -18.865 13.133 1.00 44.41 85 SER A C 1
ATOM 625 O O . SER A 1 85 ? -0.591 -19.175 14.187 1.00 44.41 85 SER A O 1
ATOM 627 N N . ARG A 1 86 ? -2.287 -19.446 12.728 1.00 44.62 86 ARG A N 1
ATOM 628 C CA . ARG A 1 86 ? -2.754 -20.737 13.263 1.00 44.62 86 ARG A CA 1
ATOM 629 C C . ARG A 1 86 ? -1.762 -21.849 12.854 1.00 44.62 86 ARG A C 1
ATOM 631 O O . ARG A 1 86 ? -1.100 -21.665 11.834 1.00 44.62 86 ARG A O 1
ATOM 638 N N . PRO A 1 87 ? -1.622 -22.900 13.687 1.00 48.00 87 PRO A N 1
ATOM 639 C CA . PRO A 1 87 ? -0.535 -23.882 13.621 1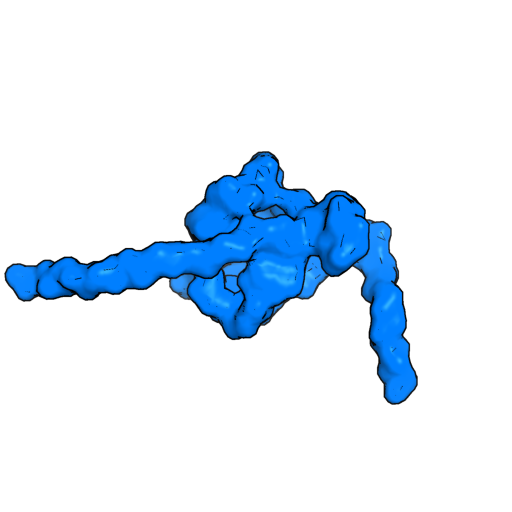.00 48.00 87 PRO A CA 1
ATOM 640 C C . PRO A 1 87 ? -0.508 -24.684 12.322 1.00 48.00 87 PRO A C 1
ATOM 642 O O . PRO A 1 87 ? -1.594 -24.878 11.729 1.00 48.00 87 PRO A O 1
#

pLDDT: mean 73.57, std 14.33, range [38.44, 90.0]

Radius of gyration: 14.26 Å; Cα contacts (8 Å, |Δi|>4): 142; chains: 1; bounding box: 29×34×48 Å